Protein AF-A0A9D0A855-F1 (afdb_monomer_lite)

pLDDT: mean 78.85, std 9.94, range [57.47, 91.81]

Sequence (127 aa):
MTTKADFTNDEWTHLLQAPTAAGMYIMMADPNFVIGSMKEAFAVSAGIISKEKESNSELFTALLADFKEKEMVKQARLKFEEKNLEAMKQTSLNALKKVVRLLAEKATPEEAAEIKNWLYELGVKTA

Secondary structure (DSSP, 8-state):
---GGGS-HHHHHHHHHHHHHHHHHHHTT-TT--HHHHHHHHHHHHHHHHHH---SSHHHHHHHHHHH-HHHHHHTPPP--TT-HHHHHHHHHHHHHHHHHHHHHHS-HHHHHHHHHHHHHHHHHT-

Foldseek 3Di:
DFACVLDDPVLLLLLLLLLVLLQLLLQLVDPVDDPPVLVVLLVVLLVVLLVPDDDPDNHVVVSSVLNVVPVSSVVSHDDDPPPDSPRSNVSSVVSNVSNLVVCVVGNDPVNSVVSVVSSNSSNVSSD

Structure (mmCIF, N/CA/C/O backbone):
data_AF-A0A9D0A855-F1
#
_entry.id   AF-A0A9D0A855-F1
#
loop_
_atom_site.group_PDB
_atom_site.id
_atom_site.type_symbol
_atom_site.label_atom_id
_atom_site.label_alt_id
_atom_site.label_comp_id
_atom_site.label_asym_id
_atom_site.label_entity_id
_atom_site.label_seq_id
_atom_site.pdbx_PDB_ins_code
_atom_site.Cartn_x
_atom_site.Cartn_y
_atom_site.Cartn_z
_atom_site.occupancy
_atom_site.B_iso_or_equiv
_atom_site.auth_seq_id
_atom_site.auth_comp_id
_atom_site.auth_asym_id
_atom_site.auth_atom_id
_atom_site.pdbx_PDB_model_num
ATOM 1 N N . MET A 1 1 ? -12.066 1.571 13.715 1.00 70.38 1 MET A N 1
ATOM 2 C CA . MET A 1 1 ? -11.530 2.416 12.636 1.00 70.38 1 MET A CA 1
ATOM 3 C C . MET A 1 1 ? -10.042 2.470 12.852 1.00 70.38 1 MET A C 1
ATOM 5 O O . MET A 1 1 ? -9.632 2.709 13.984 1.00 70.38 1 MET A O 1
ATOM 9 N N . THR A 1 2 ? -9.273 2.146 11.823 1.00 86.69 2 THR A N 1
ATOM 10 C CA . THR A 1 2 ? -7.814 2.133 11.890 1.00 86.69 2 THR A CA 1
ATOM 11 C C . THR A 1 2 ? -7.297 3.435 11.293 1.00 86.69 2 THR A C 1
ATOM 13 O O . THR A 1 2 ? -7.846 3.958 10.325 1.00 86.69 2 THR A O 1
ATOM 16 N N . THR A 1 3 ? -6.240 3.987 11.872 1.00 87.50 3 THR A N 1
ATOM 17 C CA . THR A 1 3 ? -5.650 5.252 11.435 1.00 87.50 3 THR A CA 1
ATOM 18 C C . THR A 1 3 ? -4.179 5.067 11.096 1.00 87.50 3 THR A C 1
ATOM 20 O O . THR A 1 3 ? -3.569 4.043 11.396 1.00 87.50 3 THR A O 1
ATOM 23 N N . LYS A 1 4 ? -3.561 6.090 10.499 1.00 86.44 4 LYS A N 1
ATOM 24 C CA . LYS A 1 4 ? -2.109 6.115 10.276 1.00 86.44 4 LYS A CA 1
ATOM 25 C C . LYS A 1 4 ? -1.308 5.905 11.572 1.00 86.44 4 LYS A C 1
ATOM 27 O O . LYS A 1 4 ? -0.229 5.329 11.510 1.00 86.44 4 LYS A O 1
ATOM 32 N N . ALA A 1 5 ? -1.829 6.330 12.728 1.00 87.75 5 ALA A N 1
ATOM 33 C CA . ALA A 1 5 ? -1.151 6.202 14.021 1.00 87.75 5 ALA A CA 1
ATOM 34 C C . ALA A 1 5 ? -1.012 4.745 14.500 1.00 87.75 5 ALA A C 1
ATOM 36 O O . ALA A 1 5 ? -0.137 4.449 15.312 1.00 87.75 5 ALA A O 1
ATOM 37 N N . ASP A 1 6 ? -1.828 3.832 13.970 1.00 88.75 6 ASP A N 1
ATOM 38 C CA . ASP A 1 6 ? -1.727 2.395 14.236 1.00 88.75 6 ASP A CA 1
ATOM 39 C C . ASP A 1 6 ? -0.534 1.746 13.503 1.00 88.75 6 ASP A C 1
ATOM 41 O O . ASP A 1 6 ? -0.138 0.612 13.801 1.00 88.75 6 ASP A O 1
ATOM 45 N N . PHE A 1 7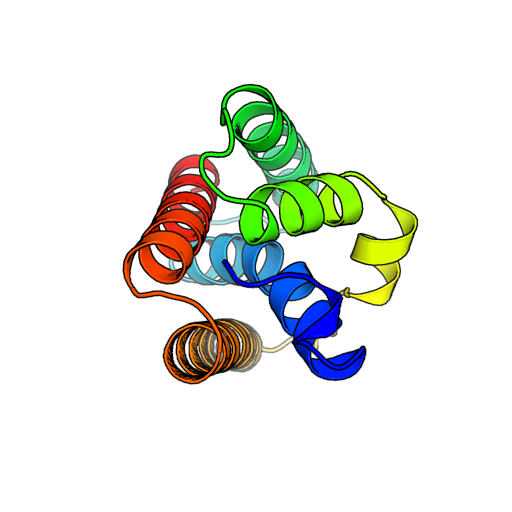 ? 0.080 2.465 12.557 1.00 90.62 7 PHE A N 1
ATOM 46 C CA . PHE A 1 7 ? 1.242 2.030 11.790 1.00 90.62 7 PHE A CA 1
ATOM 47 C C . PHE A 1 7 ? 2.501 2.783 12.222 1.00 90.62 7 PHE A C 1
ATOM 49 O O . PHE A 1 7 ? 2.514 3.993 12.431 1.00 90.62 7 PHE A O 1
ATOM 56 N N . THR A 1 8 ? 3.608 2.055 12.304 1.00 91.81 8 THR A N 1
ATOM 57 C CA . THR A 1 8 ? 4.942 2.649 12.409 1.00 91.81 8 TH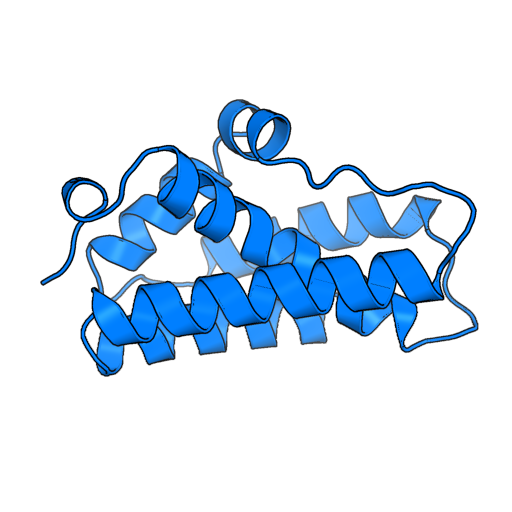R A CA 1
ATOM 58 C C . THR A 1 8 ? 5.335 3.313 11.087 1.00 91.81 8 THR A C 1
ATOM 60 O O . THR A 1 8 ? 4.798 2.986 10.027 1.00 91.81 8 THR A O 1
ATOM 63 N N . ASN A 1 9 ? 6.324 4.211 11.117 1.00 87.75 9 ASN A N 1
ATOM 64 C CA . ASN A 1 9 ? 6.822 4.870 9.903 1.00 87.75 9 ASN A CA 1
ATOM 65 C C . ASN A 1 9 ? 7.286 3.874 8.825 1.00 87.75 9 ASN A C 1
ATOM 67 O O . ASN A 1 9 ? 7.031 4.090 7.640 1.00 87.75 9 ASN A O 1
ATOM 71 N N . ASP A 1 10 ? 7.925 2.770 9.220 1.00 87.50 10 ASP A N 1
ATOM 72 C CA . ASP A 1 10 ? 8.357 1.711 8.299 1.00 87.50 10 ASP A CA 1
ATOM 73 C C . ASP A 1 10 ? 7.160 1.000 7.649 1.00 87.50 10 ASP A C 1
ATOM 75 O O . ASP A 1 10 ? 7.114 0.803 6.434 1.00 87.50 10 ASP A O 1
ATOM 79 N N . GLU A 1 11 ? 6.142 0.653 8.439 1.00 90.50 11 GLU A N 1
ATOM 80 C CA . GLU A 1 11 ? 4.922 0.015 7.935 1.00 90.50 11 GLU A CA 1
ATOM 81 C C . GLU A 1 11 ? 4.129 0.948 7.015 1.00 90.50 11 GLU A C 1
ATOM 83 O O . GLU A 1 11 ? 3.647 0.520 5.964 1.00 90.50 11 GLU A O 1
ATOM 88 N N . TRP A 1 12 ? 4.048 2.233 7.367 1.00 90.81 12 TRP A N 1
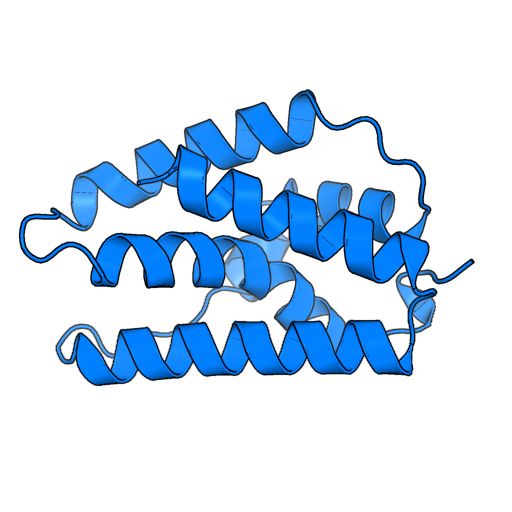ATOM 89 C CA . TRP A 1 12 ? 3.420 3.249 6.530 1.00 90.81 12 TRP A CA 1
ATOM 90 C C . TRP A 1 12 ? 4.167 3.441 5.211 1.00 90.81 12 TRP A C 1
ATOM 92 O O . TRP A 1 12 ? 3.564 3.517 4.142 1.00 90.81 12 TRP A O 1
ATOM 102 N N . THR A 1 13 ? 5.498 3.426 5.259 1.00 88.38 13 THR A N 1
ATOM 103 C CA . THR A 1 13 ? 6.337 3.471 4.057 1.00 88.38 13 THR A CA 1
ATOM 104 C C . THR A 1 13 ? 6.052 2.278 3.146 1.00 88.38 13 THR A C 1
ATOM 106 O O . THR A 1 13 ? 5.954 2.441 1.931 1.00 88.38 13 THR A O 1
ATOM 109 N N . HIS A 1 14 ? 5.851 1.082 3.705 1.00 89.00 14 HIS A N 1
ATOM 110 C CA . HIS A 1 14 ? 5.455 -0.084 2.915 1.00 89.00 14 HIS A CA 1
ATOM 111 C C . HIS A 1 14 ? 4.066 0.062 2.286 1.00 89.00 14 HIS A C 1
ATOM 113 O O . HIS A 1 14 ? 3.884 -0.322 1.130 1.00 89.00 14 HIS A O 1
ATOM 119 N N . LEU A 1 15 ? 3.103 0.653 2.996 1.00 89.44 15 LEU A N 1
ATOM 120 C CA . LEU A 1 15 ? 1.790 0.979 2.433 1.00 89.44 15 LEU A CA 1
ATOM 121 C C . LEU A 1 15 ? 1.906 1.960 1.258 1.00 89.44 15 LEU A C 1
ATOM 123 O O . LEU A 1 15 ? 1.300 1.731 0.215 1.00 89.44 15 LEU A O 1
ATOM 127 N N . LEU A 1 16 ? 2.748 2.989 1.378 1.00 87.75 16 LEU A N 1
ATOM 128 C CA . LEU A 1 16 ? 3.020 3.952 0.303 1.00 87.75 16 LEU A CA 1
ATOM 129 C C . LEU A 1 16 ? 3.798 3.348 -0.879 1.00 87.75 16 LEU A C 1
ATOM 131 O O . LEU A 1 16 ? 3.672 3.817 -2.011 1.00 87.75 16 LEU A O 1
ATOM 135 N N . GLN A 1 17 ? 4.577 2.289 -0.644 1.00 86.75 17 GLN A N 1
ATOM 136 C CA . GLN A 1 17 ? 5.262 1.512 -1.686 1.00 86.75 17 GLN A CA 1
ATOM 137 C C . GLN A 1 17 ? 4.308 0.622 -2.487 1.00 86.75 17 GLN A C 1
ATOM 139 O O . GLN A 1 17 ? 4.569 0.344 -3.662 1.00 86.75 17 GLN A O 1
ATOM 144 N N . ALA A 1 18 ? 3.216 0.168 -1.866 1.00 87.06 18 ALA A N 1
ATOM 145 C CA . ALA A 1 18 ? 2.295 -0.821 -2.419 1.00 87.06 18 ALA A CA 1
ATOM 146 C C . ALA A 1 18 ? 1.749 -0.476 -3.819 1.00 87.06 18 ALA A C 1
ATOM 148 O O . ALA A 1 18 ? 1.765 -1.359 -4.676 1.00 87.06 18 ALA A O 1
ATOM 149 N N . PRO A 1 19 ? 1.321 0.768 -4.115 1.00 83.75 19 PRO A N 1
ATOM 150 C CA . PRO A 1 19 ? 0.772 1.122 -5.425 1.00 83.75 19 PRO A CA 1
ATOM 151 C C . PRO A 1 19 ? 1.823 0.977 -6.519 1.00 83.75 19 PRO A C 1
ATOM 153 O O . PRO A 1 19 ? 1.573 0.381 -7.563 1.00 83.75 19 PRO A O 1
ATOM 156 N N . THR A 1 20 ? 3.033 1.469 -6.243 1.00 79.00 20 THR A N 1
ATOM 157 C CA . THR A 1 20 ? 4.168 1.377 -7.167 1.00 79.00 20 THR A CA 1
ATOM 158 C C . THR A 1 20 ? 4.558 -0.084 -7.395 1.00 79.00 20 THR A C 1
ATOM 160 O O . THR A 1 20 ? 4.807 -0.483 -8.529 1.00 79.00 20 THR A O 1
ATOM 163 N N . ALA A 1 21 ? 4.553 -0.901 -6.336 1.00 84.19 21 ALA A N 1
ATOM 164 C CA . ALA A 1 21 ? 4.805 -2.336 -6.425 1.00 84.19 21 ALA A CA 1
ATOM 165 C C . ALA A 1 21 ? 3.737 -3.074 -7.251 1.00 84.19 21 ALA A C 1
ATOM 167 O O . ALA A 1 21 ? 4.081 -3.952 -8.038 1.00 84.19 21 ALA A O 1
ATOM 168 N N . ALA A 1 22 ? 2.457 -2.721 -7.094 1.00 84.31 22 ALA A N 1
ATOM 169 C CA . ALA A 1 22 ? 1.345 -3.317 -7.837 1.00 84.31 22 ALA A CA 1
ATOM 170 C C . ALA A 1 22 ? 1.451 -3.033 -9.337 1.00 84.31 22 ALA A C 1
ATOM 172 O O . ALA A 1 22 ? 1.403 -3.970 -10.135 1.00 84.31 22 ALA A O 1
ATOM 173 N N . GLY A 1 23 ? 1.666 -1.764 -9.705 1.00 78.38 23 GLY A N 1
ATOM 174 C CA . GLY A 1 23 ? 1.889 -1.372 -11.097 1.00 78.38 23 GLY A CA 1
ATOM 175 C C . GLY A 1 23 ? 3.078 -2.121 -11.694 1.00 78.38 23 GLY A C 1
ATOM 176 O O . GLY A 1 23 ? 2.933 -2.826 -12.688 1.00 78.38 23 GLY A O 1
ATOM 177 N N . MET A 1 24 ? 4.234 -2.073 -11.026 1.00 76.81 24 MET A N 1
ATOM 178 C CA . MET A 1 24 ? 5.445 -2.736 -11.514 1.00 76.81 24 MET A CA 1
ATOM 179 C C . MET A 1 24 ? 5.309 -4.253 -11.637 1.00 76.81 24 MET A C 1
ATOM 181 O O . MET A 1 24 ? 5.808 -4.821 -12.603 1.00 76.81 24 MET A O 1
ATOM 185 N N . TYR A 1 25 ? 4.636 -4.922 -10.699 1.00 81.12 25 TYR A N 1
ATOM 186 C CA . TYR A 1 25 ? 4.454 -6.372 -10.757 1.00 81.12 25 TYR A CA 1
ATOM 187 C C . TYR A 1 25 ? 3.673 -6.809 -12.002 1.00 81.12 25 TYR A C 1
ATOM 189 O O . TYR A 1 25 ? 4.054 -7.789 -12.643 1.00 81.12 25 TYR A O 1
ATOM 197 N N . ILE A 1 26 ? 2.601 -6.091 -12.348 1.00 76.81 26 ILE A N 1
ATOM 198 C CA . ILE A 1 26 ? 1.781 -6.409 -13.524 1.00 76.81 26 ILE A CA 1
ATOM 199 C C . ILE A 1 26 ? 2.518 -6.029 -14.808 1.00 76.81 26 ILE A C 1
ATOM 201 O O . ILE A 1 26 ? 2.557 -6.819 -15.743 1.00 76.81 26 ILE A O 1
ATOM 205 N N . MET A 1 27 ? 3.200 -4.888 -14.818 1.00 71.50 27 MET A N 1
ATOM 206 C CA . MET A 1 27 ? 4.019 -4.453 -15.951 1.00 71.50 27 MET A CA 1
ATOM 207 C C . MET A 1 27 ? 5.155 -5.428 -16.275 1.00 71.50 27 MET A C 1
ATOM 209 O O . MET A 1 27 ? 5.421 -5.703 -17.435 1.00 71.50 27 MET A O 1
ATOM 213 N N . MET A 1 28 ? 5.809 -5.992 -15.255 1.00 72.44 28 MET A N 1
ATOM 214 C CA . MET A 1 28 ? 6.849 -7.017 -15.428 1.00 72.44 28 MET A CA 1
ATOM 215 C C . MET A 1 28 ? 6.285 -8.389 -15.806 1.00 72.44 28 MET A C 1
ATOM 217 O O . MET A 1 28 ? 7.049 -9.287 -16.159 1.00 72.44 28 MET A O 1
ATOM 221 N N . ALA A 1 29 ? 4.973 -8.594 -15.680 1.00 71.56 29 ALA A N 1
ATOM 222 C CA . ALA A 1 29 ? 4.330 -9.793 -16.192 1.00 71.56 29 ALA A CA 1
ATOM 223 C C . ALA A 1 29 ? 4.177 -9.745 -17.722 1.00 71.56 29 ALA A C 1
ATOM 225 O O . ALA A 1 29 ? 4.027 -10.811 -18.319 1.00 71.56 29 ALA A O 1
ATOM 226 N N . ASP A 1 30 ? 4.275 -8.560 -18.344 1.00 69.00 30 ASP A N 1
ATOM 227 C CA . ASP A 1 30 ? 4.268 -8.403 -19.797 1.00 69.00 30 ASP A CA 1
ATOM 228 C C . ASP A 1 30 ? 5.701 -8.275 -20.370 1.00 69.00 30 ASP A C 1
ATOM 230 O O . ASP A 1 30 ? 6.431 -7.333 -20.048 1.00 69.00 30 ASP A O 1
ATOM 234 N N . PRO A 1 31 ? 6.146 -9.219 -21.220 1.00 60.91 31 PRO A N 1
ATOM 235 C CA . PRO A 1 31 ? 7.512 -9.248 -21.740 1.00 60.91 31 PRO A CA 1
ATOM 236 C C . PRO A 1 31 ? 7.811 -8.194 -22.822 1.00 60.91 31 PRO A C 1
ATOM 238 O O . PRO A 1 31 ? 8.976 -8.044 -23.189 1.00 60.91 31 PRO A O 1
ATOM 241 N N . ASN A 1 32 ? 6.813 -7.466 -23.340 1.00 63.84 32 ASN A N 1
ATOM 242 C CA . ASN A 1 32 ? 6.997 -6.487 -24.421 1.00 63.84 32 ASN A CA 1
ATOM 243 C C . ASN A 1 32 ? 7.093 -5.030 -23.923 1.00 63.84 32 ASN A C 1
ATOM 245 O O . ASN A 1 32 ? 7.168 -4.103 -24.732 1.00 63.84 32 ASN A O 1
ATOM 249 N N . PHE A 1 33 ? 7.075 -4.797 -22.609 1.00 61.62 33 PHE A N 1
ATOM 250 C CA . PHE A 1 33 ? 6.844 -3.466 -22.046 1.00 61.62 33 PHE A CA 1
ATOM 251 C C . PHE A 1 33 ? 8.102 -2.585 -21.913 1.00 61.62 33 PHE A C 1
ATOM 253 O O . PHE A 1 33 ? 9.154 -3.010 -21.433 1.00 61.62 33 PHE A O 1
ATOM 260 N N . VAL A 1 34 ? 7.976 -1.296 -22.264 1.00 65.69 34 VAL A N 1
ATOM 261 C CA . VAL A 1 34 ? 9.050 -0.287 -22.166 1.00 65.69 34 VAL A CA 1
ATOM 262 C C . VAL A 1 34 ? 8.939 0.504 -20.856 1.00 65.69 34 VAL A C 1
ATOM 264 O O . VAL A 1 34 ? 7.989 1.252 -20.642 1.00 65.69 34 VAL A O 1
ATOM 267 N N . ILE A 1 35 ? 9.955 0.399 -19.992 1.00 62.12 35 ILE A N 1
ATOM 268 C CA . ILE A 1 35 ? 9.976 0.971 -18.626 1.00 62.12 35 ILE A CA 1
ATOM 269 C C . ILE A 1 35 ? 9.908 2.519 -18.602 1.00 62.12 35 ILE A C 1
ATOM 271 O O . ILE A 1 35 ? 9.418 3.107 -17.640 1.00 62.12 35 ILE A O 1
ATOM 275 N N . GLY A 1 36 ? 10.384 3.212 -19.645 1.00 60.97 36 GLY A N 1
ATOM 276 C CA . GLY A 1 36 ? 10.470 4.683 -19.677 1.00 60.97 36 GLY A CA 1
ATOM 277 C C . GLY A 1 36 ? 9.113 5.396 -19.741 1.00 60.97 36 GLY A C 1
ATOM 278 O O . GLY A 1 36 ? 8.810 6.225 -18.885 1.00 60.97 36 GLY A O 1
ATOM 279 N N . SER A 1 37 ? 8.268 5.023 -20.705 1.00 63.84 37 SER A N 1
ATOM 280 C CA . SER A 1 37 ? 6.924 5.599 -20.918 1.00 63.84 37 SER A CA 1
ATOM 281 C C . SER A 1 37 ? 5.919 5.229 -19.814 1.00 63.84 37 SER A C 1
ATOM 283 O O . SER A 1 37 ? 4.838 5.801 -19.692 1.00 63.84 37 SER A O 1
ATOM 285 N N . MET A 1 38 ? 6.299 4.270 -18.976 1.00 62.34 38 MET A N 1
ATOM 286 C CA . MET A 1 38 ? 5.480 3.627 -17.958 1.00 62.34 38 MET A CA 1
ATOM 287 C C . MET A 1 38 ? 5.335 4.465 -16.685 1.00 62.34 38 MET A C 1
ATOM 289 O O . MET A 1 38 ? 4.274 4.489 -16.068 1.00 62.34 38 MET A O 1
ATOM 293 N N . LYS A 1 39 ? 6.388 5.195 -16.290 1.00 63.31 39 LYS A N 1
ATOM 294 C CA . LYS A 1 39 ? 6.346 6.054 -15.096 1.00 63.31 39 LYS A CA 1
ATOM 295 C C . LYS A 1 39 ? 5.325 7.179 -15.259 1.00 63.31 39 LYS A C 1
ATOM 297 O O . LYS A 1 39 ? 4.670 7.564 -14.292 1.00 63.31 39 LYS A O 1
ATOM 302 N N . GLU A 1 40 ? 5.196 7.688 -16.479 1.00 68.00 40 GLU A N 1
ATOM 303 C CA . GLU A 1 40 ? 4.210 8.706 -16.825 1.00 68.00 40 GLU A CA 1
ATOM 304 C C . GLU A 1 40 ? 2.799 8.107 -16.839 1.00 68.00 40 GLU A C 1
ATOM 306 O O . GLU A 1 40 ? 1.922 8.643 -16.164 1.00 68.00 40 GLU A O 1
ATOM 311 N N . ALA A 1 41 ? 2.593 6.947 -17.477 1.00 66.50 41 ALA A N 1
ATOM 312 C CA . ALA A 1 41 ? 1.305 6.244 -17.465 1.00 66.50 41 ALA A CA 1
ATOM 313 C C . ALA A 1 41 ? 0.836 5.880 -16.042 1.00 66.50 41 ALA A C 1
ATOM 315 O O . ALA A 1 41 ? -0.335 6.059 -15.701 1.00 66.50 41 ALA A O 1
ATOM 316 N N . PHE A 1 42 ? 1.757 5.447 -15.178 1.00 71.50 42 PHE A N 1
ATOM 317 C CA . PHE A 1 42 ? 1.492 5.185 -13.765 1.00 71.50 42 PHE A CA 1
ATOM 318 C C . PHE A 1 42 ? 1.119 6.456 -13.001 1.00 71.50 42 PHE A C 1
ATOM 320 O O . PHE A 1 42 ? 0.124 6.477 -12.289 1.00 71.50 42 PHE A O 1
ATOM 327 N N . ALA A 1 43 ? 1.879 7.543 -13.152 1.00 69.69 43 ALA A N 1
ATOM 328 C CA . ALA A 1 43 ? 1.565 8.796 -12.468 1.00 69.69 43 ALA A CA 1
ATOM 329 C C . ALA A 1 43 ? 0.186 9.346 -12.879 1.00 69.69 43 ALA A C 1
ATOM 331 O O . ALA A 1 43 ? -0.547 9.870 -12.038 1.00 69.69 43 ALA A O 1
ATOM 332 N N . VAL A 1 44 ? -0.178 9.194 -14.156 1.00 69.5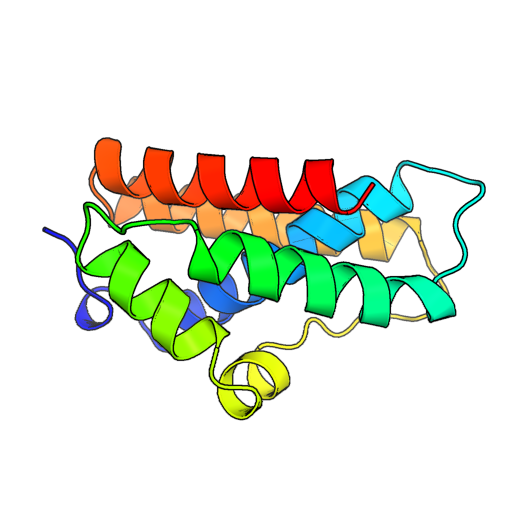0 44 VAL A N 1
ATOM 333 C CA . VAL A 1 44 ? -1.482 9.601 -14.692 1.00 69.50 44 VAL A CA 1
ATOM 334 C C . VAL A 1 44 ? -2.604 8.715 -14.146 1.00 69.50 44 VAL A C 1
ATOM 336 O O . VAL A 1 44 ? -3.550 9.233 -13.556 1.00 69.50 44 VAL A O 1
ATOM 339 N N . SER A 1 45 ? -2.494 7.392 -14.278 1.00 69.81 45 SER A N 1
ATOM 340 C CA . SER A 1 45 ? -3.503 6.435 -13.795 1.00 69.81 45 SER A CA 1
ATOM 341 C C . SER A 1 45 ? -3.686 6.510 -12.280 1.00 69.81 45 SER A C 1
ATOM 343 O O . SER A 1 45 ? -4.813 6.631 -11.800 1.00 69.81 45 SER A O 1
ATOM 345 N N . ALA A 1 46 ? -2.594 6.549 -11.518 1.00 70.25 46 ALA A N 1
ATOM 346 C CA . ALA A 1 46 ? -2.637 6.690 -10.073 1.00 70.25 46 ALA A CA 1
ATOM 347 C C . ALA A 1 46 ? -3.275 8.026 -9.656 1.00 70.25 46 ALA A C 1
ATOM 349 O O . ALA A 1 46 ? -4.064 8.057 -8.711 1.00 70.25 46 ALA A O 1
ATOM 350 N N . GLY A 1 47 ? -3.005 9.117 -10.382 1.00 69.69 47 GLY A N 1
ATOM 351 C CA . GLY A 1 47 ? -3.636 10.419 -10.162 1.00 69.69 47 GLY A CA 1
ATOM 352 C C . GLY A 1 47 ? -5.142 10.426 -10.445 1.00 69.69 47 GLY A C 1
ATOM 353 O O . GLY A 1 47 ? -5.900 11.012 -9.672 1.00 69.69 47 GLY A O 1
ATOM 354 N N . ILE A 1 48 ? -5.581 9.747 -11.509 1.00 67.19 48 ILE A N 1
ATOM 355 C CA . ILE A 1 48 ? -6.999 9.602 -11.871 1.00 67.19 48 ILE A CA 1
ATOM 356 C C . ILE A 1 48 ? -7.731 8.765 -10.815 1.00 67.19 48 ILE A C 1
ATOM 358 O O . ILE A 1 48 ? -8.688 9.237 -10.209 1.00 67.19 48 ILE A O 1
ATOM 362 N N . ILE A 1 49 ? -7.225 7.570 -10.503 1.00 69.38 49 ILE A N 1
ATOM 363 C CA . ILE A 1 49 ? -7.864 6.647 -9.551 1.00 69.38 49 ILE A CA 1
ATOM 364 C C . ILE A 1 49 ? -7.935 7.267 -8.150 1.00 69.38 49 ILE A C 1
ATOM 366 O O . ILE A 1 49 ? -8.955 7.164 -7.475 1.00 69.38 49 ILE A O 1
ATOM 370 N N . SER A 1 50 ? -6.883 7.970 -7.722 1.00 70.12 50 SER A N 1
ATOM 371 C CA . SER A 1 50 ? -6.853 8.660 -6.421 1.00 70.12 50 SER A CA 1
ATOM 372 C C . SER A 1 50 ? -7.763 9.893 -6.350 1.00 70.12 50 SER A C 1
ATOM 374 O O . SER A 1 50 ? -7.935 10.473 -5.274 1.00 70.12 50 SER A O 1
ATOM 376 N N . LYS A 1 51 ? -8.278 10.366 -7.488 1.00 68.31 51 LYS A N 1
ATOM 377 C CA . LYS A 1 51 ? -9.228 11.482 -7.571 1.00 68.31 51 LYS A CA 1
ATOM 378 C C . LYS A 1 51 ? -10.673 10.992 -7.648 1.00 68.31 51 LYS A C 1
ATOM 380 O O . LYS A 1 51 ? -11.548 11.670 -7.128 1.00 68.31 51 LYS A O 1
ATOM 385 N N . GLU A 1 52 ? -10.905 9.843 -8.278 1.00 66.81 52 GLU A N 1
ATOM 386 C CA . GLU A 1 52 ? -12.234 9.231 -8.412 1.00 66.81 52 GLU A CA 1
ATOM 387 C C . GLU A 1 52 ? -12.664 8.432 -7.172 1.00 66.81 52 GLU A C 1
ATOM 389 O O . GLU A 1 52 ? -13.856 8.290 -6.920 1.00 66.81 52 GLU A O 1
ATOM 394 N N . LYS A 1 53 ? -11.714 7.906 -6.389 1.00 68.62 53 LYS A N 1
ATOM 395 C CA . LYS A 1 53 ? -12.019 7.150 -5.168 1.00 68.62 53 LYS A CA 1
ATOM 396 C C . LYS A 1 53 ? -12.480 8.080 -4.045 1.00 68.62 53 LYS A C 1
ATOM 398 O O . LYS A 1 53 ? -11.668 8.775 -3.435 1.00 68.62 53 LYS A O 1
ATOM 403 N N . GLU A 1 54 ? -13.772 8.029 -3.740 1.00 65.75 54 GLU A N 1
ATOM 404 C CA . GLU A 1 54 ? -14.299 8.448 -2.443 1.00 65.75 54 GLU A CA 1
ATOM 405 C C . GLU A 1 54 ? -13.872 7.401 -1.401 1.00 65.75 54 GLU A C 1
ATOM 407 O O . GLU A 1 54 ? -14.004 6.197 -1.632 1.00 65.75 54 GLU A O 1
ATOM 412 N N . SER A 1 55 ? -13.253 7.847 -0.309 1.00 67.94 55 SER A N 1
ATOM 413 C CA . SER A 1 55 ? -12.696 6.951 0.704 1.00 67.94 55 SER A CA 1
ATOM 414 C C . SER A 1 55 ? -13.737 6.661 1.776 1.00 67.94 55 SER A C 1
ATOM 416 O O . SER A 1 55 ? -14.229 7.597 2.405 1.00 67.94 55 SER A O 1
ATOM 418 N N . ASN A 1 56 ? -14.050 5.385 2.017 1.00 75.00 56 ASN A N 1
ATOM 419 C CA . ASN A 1 56 ? -14.993 4.997 3.072 1.00 75.00 56 ASN A CA 1
ATOM 420 C C . ASN A 1 56 ? -14.300 4.825 4.430 1.00 75.00 56 ASN A C 1
ATOM 422 O O . ASN A 1 56 ? -14.975 4.664 5.446 1.00 75.00 56 ASN A O 1
ATOM 426 N N . SER A 1 57 ? -12.963 4.869 4.462 1.00 84.50 57 SER A N 1
ATOM 427 C CA . SER A 1 57 ? -12.176 4.700 5.680 1.00 84.50 57 SER A CA 1
ATOM 428 C C . SER A 1 57 ? -11.183 5.833 5.935 1.00 84.50 57 SER A C 1
ATOM 430 O O . SER A 1 57 ? -10.610 6.436 5.020 1.00 84.50 57 SER A O 1
ATOM 432 N N . GLU A 1 58 ? -10.939 6.131 7.213 1.00 87.19 58 GLU A N 1
ATOM 433 C CA . GLU A 1 58 ? -9.909 7.095 7.618 1.00 87.19 58 GLU A CA 1
ATOM 434 C C . GLU A 1 58 ? -8.512 6.621 7.199 1.00 87.19 58 GLU A C 1
ATOM 436 O O . GLU A 1 58 ? -7.706 7.417 6.710 1.00 87.19 58 GLU A O 1
ATOM 441 N N . LEU A 1 59 ? -8.251 5.312 7.302 1.00 88.62 59 LEU A N 1
ATOM 442 C CA . LEU A 1 59 ? -7.005 4.693 6.862 1.00 88.62 59 LEU A CA 1
ATOM 443 C C . LEU A 1 59 ? -6.721 4.953 5.380 1.00 88.62 59 LEU A C 1
ATOM 445 O O . LEU A 1 59 ? -5.623 5.386 5.019 1.00 88.62 59 LEU A O 1
ATOM 449 N N . PHE A 1 60 ? -7.704 4.692 4.517 1.00 87.50 60 PHE A N 1
ATOM 450 C CA . PHE A 1 60 ? -7.539 4.876 3.082 1.00 87.50 60 PHE A CA 1
ATOM 451 C C . PHE A 1 60 ? -7.459 6.360 2.707 1.00 87.50 60 PHE A C 1
ATOM 453 O O . PHE A 1 60 ? -6.658 6.729 1.848 1.00 87.50 60 PHE A O 1
ATOM 460 N N . THR A 1 61 ? -8.171 7.233 3.425 1.00 87.81 61 THR A N 1
ATOM 461 C CA . THR A 1 61 ? -8.069 8.691 3.254 1.00 87.81 61 THR A CA 1
ATOM 462 C C . THR A 1 61 ? -6.652 9.182 3.544 1.00 87.81 61 THR A C 1
ATOM 464 O O . THR A 1 61 ? -6.076 9.912 2.735 1.00 87.81 61 THR A O 1
ATOM 467 N N . ALA A 1 62 ? -6.066 8.754 4.667 1.00 88.69 62 ALA A N 1
ATOM 468 C CA . ALA A 1 62 ? -4.693 9.095 5.026 1.00 88.69 62 ALA A CA 1
ATOM 469 C C . ALA A 1 62 ? -3.698 8.562 3.984 1.00 88.69 62 ALA A C 1
ATOM 471 O O . ALA A 1 62 ? -2.812 9.294 3.545 1.00 88.69 62 ALA A O 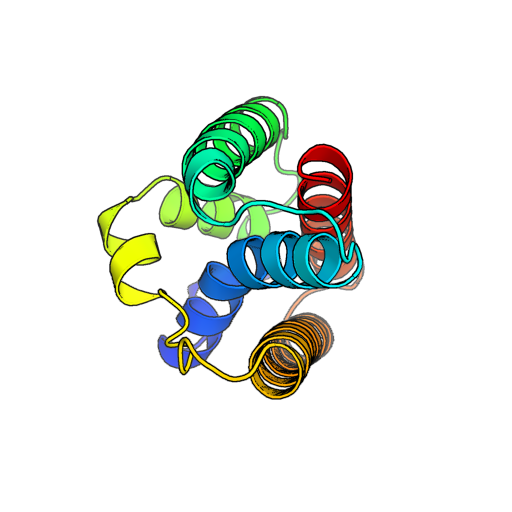1
ATOM 472 N N . LEU A 1 63 ? -3.892 7.321 3.523 1.00 87.69 63 LEU A N 1
ATOM 473 C CA . LEU A 1 63 ? -3.046 6.718 2.495 1.00 87.69 63 LEU A CA 1
ATOM 474 C C . LEU A 1 63 ? -3.093 7.509 1.182 1.00 87.69 63 LEU A C 1
ATOM 476 O O . LEU A 1 63 ? -2.047 7.790 0.604 1.00 87.69 63 LEU A O 1
ATOM 480 N N . LEU A 1 64 ? -4.285 7.901 0.721 1.00 85.00 64 LEU A N 1
ATOM 481 C CA . LEU A 1 64 ? -4.456 8.705 -0.491 1.00 85.00 64 LEU A CA 1
ATOM 482 C C . LEU A 1 64 ? -3.852 10.106 -0.352 1.00 85.00 64 LEU A C 1
ATOM 484 O O . LEU A 1 64 ? -3.310 10.628 -1.328 1.00 85.00 64 LEU A O 1
ATOM 488 N N . ALA A 1 65 ? -3.948 10.722 0.828 1.00 85.38 65 ALA A N 1
ATOM 489 C CA . ALA A 1 65 ? -3.350 12.026 1.095 1.00 85.38 65 ALA A CA 1
ATOM 490 C C . ALA A 1 65 ? -1.817 11.955 1.017 1.00 85.38 65 ALA A C 1
ATOM 492 O O . ALA A 1 65 ? -1.217 12.665 0.211 1.00 85.38 65 ALA A O 1
ATOM 493 N N . ASP A 1 66 ? -1.199 11.031 1.758 1.00 85.25 66 ASP A N 1
ATOM 494 C CA . ASP A 1 66 ? 0.254 10.824 1.743 1.00 85.25 66 ASP A CA 1
ATOM 495 C C . ASP A 1 66 ? 0.760 10.336 0.373 1.00 85.25 66 ASP A C 1
ATOM 497 O O . ASP A 1 66 ? 1.859 10.680 -0.053 1.00 85.25 66 ASP A O 1
ATOM 501 N N . PHE A 1 67 ? -0.039 9.565 -0.368 1.00 80.56 67 PHE A N 1
ATOM 502 C CA . PHE A 1 67 ? 0.322 9.131 -1.718 1.00 80.56 67 PHE A CA 1
ATOM 503 C C . PHE A 1 67 ? 0.272 10.277 -2.745 1.00 80.56 67 PHE A C 1
ATOM 505 O O . PHE A 1 67 ? 1.021 10.278 -3.723 1.00 80.56 67 PHE A O 1
ATOM 512 N N . LYS A 1 68 ? -0.572 11.296 -2.537 1.00 76.62 68 LYS A N 1
ATOM 513 C CA . LYS A 1 68 ? -0.545 12.529 -3.348 1.00 76.62 68 LYS A CA 1
ATOM 514 C C . LYS A 1 68 ? 0.674 13.395 -3.024 1.00 76.62 68 LYS A C 1
ATOM 516 O O . LYS A 1 68 ? 1.122 14.165 -3.880 1.00 76.62 68 LYS A O 1
ATOM 521 N N . GLU A 1 69 ? 1.249 13.249 -1.832 1.00 80.88 69 GLU A N 1
ATOM 522 C CA . GLU A 1 69 ? 2.485 13.923 -1.456 1.00 80.88 69 GLU A CA 1
ATOM 523 C C . GLU A 1 69 ? 3.696 13.295 -2.157 1.00 80.88 69 GLU A C 1
ATOM 525 O O . GLU A 1 69 ? 4.250 12.267 -1.765 1.00 80.88 69 GLU A O 1
ATOM 530 N N . LYS A 1 70 ? 4.159 13.971 -3.214 1.00 69.31 70 LYS A N 1
ATOM 531 C CA . LYS A 1 70 ? 5.314 13.541 -4.021 1.00 69.31 70 LYS A CA 1
ATOM 532 C C . LYS A 1 70 ? 6.570 13.275 -3.190 1.00 69.31 70 LYS A C 1
ATOM 534 O O . LYS A 1 70 ? 7.384 12.445 -3.588 1.00 69.31 70 LYS A O 1
ATOM 539 N N . GLU A 1 71 ? 6.752 13.982 -2.077 1.00 68.81 71 GLU A N 1
ATOM 540 C CA . GLU A 1 71 ? 7.894 13.790 -1.183 1.00 68.81 71 GLU A CA 1
ATOM 541 C C . GLU A 1 71 ? 7.806 12.460 -0.427 1.00 68.81 71 GLU A C 1
ATOM 543 O O . GLU A 1 71 ? 8.762 11.685 -0.459 1.00 68.81 71 GLU A O 1
ATOM 548 N N . MET A 1 72 ? 6.639 12.139 0.136 1.00 69.75 72 MET A N 1
ATOM 549 C CA . MET A 1 72 ? 6.373 10.868 0.817 1.00 69.75 72 MET A CA 1
ATOM 550 C C . MET A 1 72 ? 6.522 9.682 -0.138 1.00 69.75 72 MET A C 1
ATOM 552 O O . MET A 1 72 ? 7.213 8.715 0.174 1.00 69.75 72 MET A O 1
ATOM 556 N N . VAL A 1 73 ? 5.988 9.786 -1.358 1.00 70.06 73 VAL A N 1
ATOM 557 C CA . VAL A 1 73 ? 6.156 8.745 -2.389 1.00 70.06 73 VAL A CA 1
ATOM 558 C C . VAL A 1 73 ? 7.614 8.603 -2.833 1.00 70.06 73 VAL A C 1
ATOM 560 O O . VAL A 1 73 ? 8.089 7.498 -3.096 1.00 70.06 73 VAL A O 1
ATOM 563 N N . LYS A 1 74 ? 8.361 9.709 -2.911 1.00 71.25 74 LYS A N 1
ATOM 564 C CA . LYS A 1 74 ? 9.787 9.678 -3.263 1.00 71.25 74 LYS A CA 1
ATOM 565 C C . LYS A 1 74 ? 10.624 9.011 -2.170 1.00 71.25 74 LYS A C 1
ATOM 567 O O . LYS A 1 74 ? 11.561 8.288 -2.508 1.00 71.25 74 LYS A O 1
ATOM 572 N N . GLN A 1 75 ? 10.296 9.237 -0.898 1.00 69.19 75 GLN A N 1
ATOM 573 C CA . GLN A 1 75 ? 10.923 8.551 0.236 1.00 69.19 75 GLN A CA 1
ATOM 574 C C . GLN A 1 75 ? 10.540 7.066 0.268 1.00 69.19 75 GLN A C 1
ATOM 576 O O . GLN A 1 75 ? 11.400 6.205 0.437 1.00 69.19 75 GLN A O 1
ATOM 581 N N . ALA A 1 76 ? 9.279 6.758 -0.030 1.00 71.38 76 ALA A N 1
ATOM 582 C CA . ALA A 1 76 ? 8.750 5.410 -0.177 1.00 71.38 76 ALA A CA 1
ATOM 583 C C . ALA A 1 76 ? 9.089 4.772 -1.536 1.00 71.38 76 ALA A C 1
ATOM 585 O O . ALA A 1 76 ? 8.389 3.882 -2.005 1.00 71.38 76 ALA A O 1
ATOM 586 N N . ARG A 1 77 ? 10.161 5.185 -2.218 1.00 71.12 77 ARG A N 1
ATOM 587 C CA . ARG A 1 77 ? 10.519 4.594 -3.511 1.00 71.12 77 ARG A CA 1
ATOM 588 C C . ARG A 1 77 ? 11.202 3.241 -3.307 1.00 71.12 77 ARG A C 1
ATOM 590 O O . ARG A 1 77 ? 12.254 3.160 -2.676 1.00 71.12 77 ARG A O 1
ATOM 597 N N . LEU A 1 78 ? 10.642 2.187 -3.902 1.00 69.94 78 LEU A N 1
ATOM 598 C CA . LEU A 1 78 ? 11.307 0.885 -3.977 1.00 69.94 78 LEU A CA 1
ATOM 599 C C . LEU A 1 78 ? 12.598 1.009 -4.796 1.00 69.94 78 LEU A C 1
ATOM 601 O O . LEU A 1 78 ? 12.596 1.520 -5.921 1.00 69.94 78 LEU A O 1
ATOM 605 N N . LYS A 1 79 ? 13.710 0.566 -4.206 1.00 68.31 79 LYS A N 1
ATOM 606 C CA . LYS A 1 79 ? 14.998 0.469 -4.892 1.00 68.31 79 LYS A CA 1
ATOM 607 C C . LYS A 1 79 ? 15.041 -0.862 -5.622 1.00 68.31 79 LYS A C 1
ATOM 609 O O . LYS A 1 79 ? 14.995 -1.914 -4.994 1.00 68.31 79 LYS A O 1
ATOM 614 N N . PHE A 1 80 ? 15.124 -0.792 -6.939 1.00 63.25 80 PHE A N 1
ATOM 615 C CA . PHE A 1 80 ? 15.280 -1.957 -7.789 1.00 63.25 80 PHE A CA 1
ATOM 616 C C . PHE A 1 80 ? 16.710 -2.022 -8.293 1.00 63.25 80 PHE A C 1
ATOM 618 O O . PHE A 1 80 ? 17.280 -1.000 -8.671 1.00 63.25 80 PHE A O 1
ATOM 625 N N . GLU A 1 81 ? 17.271 -3.224 -8.334 1.00 62.50 81 GLU A N 1
ATOM 626 C CA . GLU A 1 81 ? 18.482 -3.463 -9.105 1.00 62.50 81 GLU A CA 1
ATOM 627 C C . GLU A 1 81 ? 18.091 -3.552 -10.586 1.00 62.50 81 GLU A C 1
ATOM 629 O O . GLU A 1 81 ? 17.436 -4.501 -11.012 1.00 62.50 81 GLU A O 1
ATOM 634 N N . GLU A 1 82 ? 18.468 -2.533 -11.366 1.00 57.47 82 GLU A N 1
ATOM 635 C CA . GLU A 1 82 ? 18.010 -2.253 -12.744 1.00 57.47 82 GLU A CA 1
ATOM 636 C C . GLU A 1 82 ? 18.239 -3.379 -13.772 1.00 57.47 82 GLU A C 1
ATOM 638 O O . GLU A 1 82 ? 17.801 -3.264 -14.914 1.00 57.47 82 GLU A O 1
ATOM 643 N N . LYS A 1 83 ? 18.926 -4.468 -13.407 1.00 62.88 83 LYS A N 1
ATOM 644 C CA . LYS A 1 83 ? 19.358 -5.515 -14.345 1.00 62.88 83 LYS A CA 1
ATOM 645 C C . LYS A 1 83 ? 18.678 -6.870 -14.169 1.00 62.88 83 LYS A C 1
ATOM 647 O O . LYS A 1 83 ? 18.967 -7.769 -14.953 1.00 62.88 83 LYS A O 1
ATOM 652 N N . ASN A 1 84 ? 17.800 -7.049 -13.181 1.00 74.50 84 ASN A N 1
ATOM 653 C CA . ASN A 1 84 ? 17.188 -8.356 -12.932 1.00 74.50 84 ASN A CA 1
ATOM 654 C C . ASN A 1 84 ? 15.665 -8.262 -12.765 1.00 74.50 84 ASN A C 1
ATOM 656 O O . ASN A 1 84 ? 15.157 -8.083 -11.660 1.00 74.50 84 ASN A O 1
ATOM 660 N N . LEU A 1 85 ? 14.941 -8.425 -13.878 1.00 73.19 85 LEU A N 1
ATOM 661 C CA . LEU A 1 85 ? 13.472 -8.413 -13.921 1.00 73.19 85 LEU A CA 1
ATOM 662 C C . LEU A 1 85 ? 12.844 -9.411 -12.937 1.00 73.19 85 LEU A C 1
ATOM 664 O O . LEU A 1 85 ? 11.819 -9.117 -12.324 1.00 73.19 85 LEU A O 1
ATOM 668 N N . GLU A 1 86 ? 13.473 -10.570 -12.740 1.00 77.62 86 GLU A N 1
ATOM 669 C CA . GLU A 1 86 ? 12.982 -11.600 -11.825 1.00 77.62 86 GLU A CA 1
ATOM 670 C C . GLU A 1 86 ? 13.100 -11.146 -10.361 1.00 77.62 86 GLU A C 1
ATOM 672 O O . GLU A 1 86 ? 12.133 -11.231 -9.597 1.00 77.62 86 GLU A O 1
ATOM 677 N N . ALA A 1 87 ? 14.235 -10.539 -9.997 1.00 78.50 87 ALA A N 1
ATOM 678 C CA . ALA A 1 87 ? 14.434 -9.930 -8.681 1.00 78.50 87 ALA A CA 1
ATOM 679 C C . ALA A 1 87 ? 13.479 -8.747 -8.444 1.00 78.50 87 ALA A C 1
ATOM 681 O O . ALA A 1 87 ? 12.951 -8.578 -7.341 1.00 78.50 87 ALA A O 1
ATOM 682 N N . MET A 1 88 ? 13.201 -7.945 -9.477 1.00 77.06 88 MET A N 1
ATOM 683 C CA . MET A 1 88 ? 12.248 -6.836 -9.393 1.00 77.06 88 MET A CA 1
ATOM 684 C C . MET A 1 88 ? 10.809 -7.327 -9.185 1.00 77.06 88 MET A C 1
ATOM 686 O O . MET A 1 88 ? 10.089 -6.799 -8.328 1.00 77.06 88 MET A O 1
ATOM 690 N N . LYS A 1 89 ? 10.404 -8.382 -9.900 1.00 80.31 89 LYS A N 1
ATOM 691 C CA . LYS A 1 89 ? 9.101 -9.034 -9.729 1.00 80.31 89 LYS A CA 1
ATOM 692 C C . LYS A 1 89 ? 8.958 -9.609 -8.324 1.00 80.31 89 LYS A C 1
ATOM 694 O O . LYS A 1 89 ? 7.936 -9.395 -7.669 1.00 80.31 89 LYS A O 1
ATOM 699 N N . GLN A 1 90 ? 9.989 -10.292 -7.830 1.00 83.88 90 GLN A N 1
ATOM 700 C CA . GLN A 1 90 ? 9.986 -10.876 -6.491 1.00 83.88 90 GLN A CA 1
ATOM 701 C C . GLN A 1 90 ? 9.952 -9.804 -5.394 1.00 83.88 90 GLN A C 1
ATOM 703 O O . GLN A 1 90 ? 9.202 -9.947 -4.429 1.00 83.88 90 GLN A O 1
ATOM 708 N N . THR A 1 91 ? 10.690 -8.705 -5.568 1.00 84.19 91 THR A N 1
ATOM 709 C CA . THR A 1 91 ? 10.680 -7.553 -4.651 1.00 84.19 91 THR A CA 1
ATOM 710 C C . THR A 1 91 ? 9.298 -6.909 -4.590 1.00 84.19 91 THR A C 1
ATOM 712 O O . THR A 1 91 ? 8.765 -6.698 -3.500 1.00 84.19 91 THR A O 1
ATOM 715 N N . SER A 1 92 ? 8.677 -6.673 -5.749 1.00 83.94 92 SER A N 1
ATOM 716 C CA . SER A 1 92 ? 7.328 -6.101 -5.836 1.00 83.94 92 SER A CA 1
ATOM 717 C C . SER A 1 92 ? 6.290 -7.017 -5.183 1.00 83.94 92 SER A C 1
ATOM 719 O O . SER A 1 92 ? 5.489 -6.573 -4.361 1.00 83.94 92 SER A O 1
ATOM 721 N N . LEU A 1 93 ? 6.355 -8.323 -5.460 1.00 86.62 93 LEU A N 1
ATOM 722 C CA . LEU A 1 93 ? 5.466 -9.309 -4.848 1.00 86.62 93 LEU A CA 1
ATOM 723 C C . LEU A 1 93 ? 5.646 -9.384 -3.326 1.00 86.62 93 LEU A C 1
ATOM 725 O O . LEU A 1 93 ? 4.664 -9.516 -2.595 1.00 86.62 93 LEU A O 1
ATOM 729 N N . ASN A 1 94 ? 6.884 -9.310 -2.834 1.00 88.50 94 ASN A N 1
ATOM 730 C CA . ASN A 1 94 ? 7.164 -9.343 -1.402 1.00 88.50 94 ASN A CA 1
ATOM 731 C C . ASN A 1 94 ? 6.635 -8.083 -0.698 1.00 88.50 94 ASN A C 1
ATOM 733 O O . ASN A 1 94 ? 5.995 -8.192 0.347 1.00 88.50 94 ASN A O 1
ATOM 737 N N . ALA A 1 95 ? 6.813 -6.906 -1.306 1.00 88.19 95 ALA A N 1
ATOM 738 C CA . ALA A 1 95 ? 6.253 -5.654 -0.798 1.00 88.19 95 ALA A CA 1
ATOM 739 C C . ALA A 1 95 ? 4.720 -5.726 -0.687 1.00 88.19 95 ALA A C 1
ATOM 741 O O . ALA A 1 95 ? 4.163 -5.441 0.374 1.00 88.19 95 ALA A O 1
ATOM 742 N N . LEU A 1 96 ? 4.039 -6.213 -1.732 1.00 88.50 96 LEU A N 1
ATOM 743 C CA . LEU A 1 96 ? 2.584 -6.402 -1.721 1.00 88.50 96 LEU A CA 1
ATOM 744 C C . LEU A 1 96 ? 2.137 -7.401 -0.650 1.00 88.50 96 LEU A C 1
ATOM 746 O O . LEU A 1 96 ? 1.191 -7.134 0.090 1.00 88.50 96 LEU A O 1
ATOM 750 N N . LYS A 1 97 ? 2.833 -8.536 -0.510 1.00 90.12 97 LYS A N 1
ATOM 751 C CA . LYS A 1 97 ? 2.538 -9.524 0.542 1.00 90.12 97 LYS A CA 1
ATOM 752 C C . LYS A 1 97 ? 2.700 -8.936 1.942 1.00 90.12 97 LYS A C 1
ATOM 754 O O . LYS A 1 97 ? 1.877 -9.227 2.808 1.00 90.12 97 LYS A O 1
ATOM 759 N N . LYS A 1 98 ? 3.731 -8.116 2.165 1.00 90.25 98 LYS A N 1
ATOM 760 C CA . LYS A 1 98 ? 3.962 -7.442 3.448 1.00 90.25 98 LYS A CA 1
ATOM 761 C C . LYS A 1 98 ? 2.810 -6.497 3.776 1.00 90.25 98 LYS A C 1
ATOM 763 O O . LYS A 1 98 ? 2.264 -6.575 4.867 1.00 90.25 98 LYS A O 1
ATOM 768 N N . VAL A 1 99 ? 2.368 -5.699 2.808 1.00 91.06 99 VAL A N 1
ATOM 769 C CA . VAL A 1 99 ? 1.225 -4.785 2.962 1.00 91.06 99 VAL A CA 1
ATOM 770 C C . VAL A 1 99 ? -0.069 -5.541 3.251 1.00 91.06 99 VAL A C 1
ATOM 772 O O . VAL A 1 99 ? -0.800 -5.185 4.167 1.00 91.06 99 VAL A O 1
ATOM 775 N N . VAL A 1 100 ? -0.334 -6.632 2.528 1.00 90.50 100 VAL A N 1
ATOM 776 C CA . VAL A 1 100 ? -1.514 -7.476 2.763 1.00 90.50 100 VAL A CA 1
ATOM 777 C C . VAL A 1 100 ? -1.526 -8.061 4.177 1.00 90.50 100 VAL A C 1
ATOM 779 O O . VAL A 1 100 ? -2.600 -8.131 4.773 1.00 90.50 100 VAL A O 1
ATOM 782 N N . ARG A 1 101 ? -0.365 -8.467 4.709 1.00 91.50 101 ARG A N 1
ATOM 783 C CA . ARG A 1 101 ? -0.232 -8.938 6.097 1.00 91.50 101 ARG A CA 1
ATOM 784 C C . ARG A 1 101 ? -0.475 -7.813 7.098 1.00 91.50 101 ARG A C 1
ATOM 786 O O . ARG A 1 101 ? -1.343 -7.968 7.941 1.00 91.50 101 ARG A O 1
ATOM 793 N N . LEU A 1 102 ? 0.178 -6.664 6.921 1.00 91.81 102 LEU A N 1
ATOM 794 C CA . LEU A 1 102 ? -0.001 -5.495 7.791 1.00 91.81 102 LEU A CA 1
ATOM 795 C C . LEU A 1 102 ? -1.467 -5.057 7.878 1.00 91.81 102 LEU A C 1
ATOM 797 O O . LEU A 1 102 ? -1.980 -4.810 8.965 1.00 91.81 102 LEU A O 1
ATOM 801 N N . LEU A 1 103 ? -2.161 -5.013 6.738 1.00 90.75 103 LEU A N 1
ATOM 802 C CA . LEU A 1 103 ? -3.588 -4.705 6.694 1.00 90.75 103 LEU A CA 1
ATOM 803 C C . LEU A 1 103 ? -4.432 -5.782 7.379 1.00 90.75 103 LEU A C 1
ATOM 805 O O . LEU A 1 103 ? -5.392 -5.445 8.053 1.00 90.75 103 LEU A O 1
ATOM 809 N N . ALA A 1 104 ? -4.089 -7.063 7.234 1.00 89.38 104 ALA A N 1
ATOM 810 C CA . ALA A 1 104 ? -4.810 -8.139 7.912 1.00 89.38 104 ALA A CA 1
ATOM 811 C C . ALA A 1 104 ? -4.588 -8.147 9.436 1.00 89.38 104 ALA A C 1
ATOM 813 O O . ALA A 1 104 ? -5.452 -8.616 10.168 1.00 89.38 104 ALA A O 1
ATOM 814 N N . GLU A 1 105 ? -3.439 -7.658 9.903 1.00 90.88 105 GLU A N 1
ATOM 815 C CA . GLU A 1 105 ? -3.090 -7.604 11.325 1.00 90.88 105 GLU A CA 1
ATOM 816 C C . GLU A 1 105 ? -3.672 -6.372 12.033 1.00 90.88 105 GLU A C 1
ATOM 818 O O . GLU A 1 105 ? -4.029 -6.464 13.206 1.00 90.88 105 GLU A O 1
ATOM 823 N N . LYS A 1 106 ? -3.758 -5.226 11.343 1.00 90.19 106 LYS A N 1
ATOM 824 C CA . LYS A 1 106 ? -4.065 -3.923 11.965 1.00 90.19 106 LYS A CA 1
ATOM 825 C C . LYS A 1 106 ? -5.339 -3.246 11.467 1.00 90.19 106 LYS A C 1
ATOM 827 O O . LYS A 1 106 ? -5.922 -2.443 12.194 1.00 90.19 106 LYS A O 1
ATOM 832 N N . ALA A 1 107 ? -5.744 -3.505 10.227 1.00 90.50 107 ALA A N 1
ATOM 833 C CA . ALA A 1 107 ? -6.930 -2.894 9.640 1.00 90.50 107 ALA A CA 1
ATOM 834 C C . ALA A 1 107 ? -8.142 -3.817 9.785 1.00 90.50 107 ALA A C 1
ATOM 836 O O . ALA A 1 107 ? -8.016 -5.040 9.895 1.00 90.50 107 ALA A O 1
ATOM 837 N N . THR A 1 108 ? -9.339 -3.239 9.760 1.00 89.31 108 THR A N 1
ATOM 838 C CA . THR A 1 108 ? -10.557 -4.043 9.654 1.00 89.31 108 THR A CA 1
ATOM 839 C C . THR A 1 108 ? -10.614 -4.764 8.299 1.00 89.31 108 THR A C 1
ATOM 841 O O . THR A 1 108 ? -9.993 -4.323 7.325 1.00 89.31 108 THR A O 1
ATOM 844 N N . PRO A 1 109 ? -11.369 -5.873 8.186 1.00 87.50 109 PRO A N 1
ATOM 845 C CA . PRO A 1 109 ? -11.518 -6.593 6.921 1.00 87.50 109 PRO A CA 1
ATOM 846 C C . PRO A 1 109 ? -12.014 -5.704 5.773 1.00 87.50 109 PRO A C 1
ATOM 848 O O . PRO A 1 109 ? -11.596 -5.891 4.631 1.00 87.50 109 PRO A O 1
ATOM 851 N N . GLU A 1 110 ? -12.869 -4.730 6.086 1.00 88.06 110 GLU A N 1
ATOM 852 C CA . GLU A 1 110 ? -13.452 -3.776 5.140 1.00 88.06 110 GLU A CA 1
ATOM 853 C C . GLU A 1 110 ? -12.399 -2.781 4.628 1.00 88.06 110 GLU A C 1
ATOM 855 O O . GLU A 1 110 ? -12.211 -2.652 3.419 1.00 88.06 110 GLU A O 1
ATOM 860 N N . GLU A 1 111 ? -11.627 -2.168 5.531 1.00 88.31 111 GLU A N 1
ATOM 861 C CA . GLU A 1 111 ? -10.508 -1.270 5.196 1.00 88.31 111 GLU A CA 1
ATOM 862 C C . GLU A 1 111 ? -9.422 -1.994 4.387 1.00 88.31 111 GLU A C 1
ATOM 864 O O . GLU A 1 111 ? -8.921 -1.501 3.372 1.00 88.31 111 GLU A O 1
ATOM 869 N N . ALA A 1 112 ? -9.073 -3.211 4.812 1.00 89.62 112 ALA A N 1
ATOM 870 C CA . ALA A 1 112 ? -8.103 -4.039 4.115 1.00 89.62 112 ALA A CA 1
ATOM 871 C C . ALA A 1 112 ? -8.585 -4.406 2.703 1.00 89.62 112 ALA A C 1
ATOM 873 O O . ALA A 1 112 ? -7.775 -4.444 1.774 1.00 89.62 112 ALA A O 1
ATOM 874 N N . ALA A 1 113 ? -9.879 -4.694 2.528 1.00 89.25 113 ALA A N 1
ATOM 875 C CA . ALA A 1 113 ? -10.468 -4.975 1.224 1.00 89.25 113 ALA A CA 1
ATOM 876 C C . ALA A 1 113 ? -10.483 -3.729 0.326 1.00 89.25 113 ALA A C 1
ATOM 878 O O . ALA A 1 113 ? -10.121 -3.835 -0.846 1.00 89.25 113 ALA A O 1
ATOM 879 N N . GLU A 1 114 ? -10.817 -2.556 0.871 1.00 88.81 114 GLU A N 1
ATOM 880 C CA . GLU A 1 114 ? -10.829 -1.281 0.144 1.00 88.81 114 GLU A CA 1
ATOM 881 C C . GLU A 1 114 ? -9.447 -0.954 -0.446 1.00 88.81 114 GLU A C 1
ATOM 883 O O . GLU A 1 114 ? -9.321 -0.724 -1.655 1.00 88.81 114 GLU A O 1
ATOM 888 N N . ILE A 1 115 ? -8.394 -1.038 0.375 1.00 88.00 115 ILE A N 1
ATOM 889 C CA . ILE A 1 115 ? -7.014 -0.760 -0.052 1.00 88.00 115 ILE A CA 1
ATOM 890 C C . ILE A 1 115 ? -6.532 -1.804 -1.065 1.00 88.00 115 ILE A C 1
ATOM 892 O O . ILE A 1 115 ? -5.940 -1.447 -2.083 1.00 88.00 115 ILE A O 1
ATOM 896 N N . LYS A 1 116 ? -6.807 -3.096 -0.840 1.00 88.75 116 LYS A N 1
ATOM 897 C CA . LYS A 1 116 ? -6.440 -4.161 -1.793 1.00 88.75 116 LYS A CA 1
ATOM 898 C C . LYS A 1 116 ? -7.124 -3.978 -3.143 1.00 88.75 116 LYS A C 1
ATOM 900 O O . LYS A 1 116 ? -6.472 -4.150 -4.170 1.00 88.75 116 LYS A O 1
ATOM 905 N N . ASN A 1 117 ? -8.408 -3.623 -3.146 1.00 87.94 117 ASN A N 1
ATOM 906 C CA . ASN A 1 117 ? -9.157 -3.402 -4.376 1.00 87.94 117 ASN A CA 1
ATOM 907 C C . ASN A 1 117 ? -8.609 -2.187 -5.135 1.00 87.94 117 ASN A C 1
ATOM 909 O O . ASN A 1 117 ? -8.371 -2.266 -6.333 1.00 87.94 117 ASN A O 1
ATOM 913 N N . TRP A 1 118 ? -8.304 -1.094 -4.430 1.00 87.06 118 TRP A N 1
ATOM 914 C CA . TRP A 1 118 ? -7.643 0.061 -5.036 1.00 87.06 118 TRP A CA 1
ATOM 915 C C . TRP A 1 118 ? -6.279 -0.285 -5.654 1.00 87.06 118 TRP A C 1
ATOM 917 O O . TRP A 1 118 ? -6.016 0.102 -6.790 1.00 87.06 118 TRP A O 1
ATOM 927 N N . LEU A 1 119 ? -5.434 -1.055 -4.958 1.00 86.31 119 LEU A N 1
ATOM 928 C CA . LEU A 1 119 ? -4.143 -1.512 -5.491 1.00 86.31 119 LEU A CA 1
ATOM 929 C C . LEU A 1 119 ? -4.304 -2.390 -6.735 1.00 86.31 119 LEU A C 1
ATOM 931 O O . LEU A 1 119 ? -3.516 -2.276 -7.672 1.00 86.31 119 LEU A O 1
ATOM 935 N N . TYR A 1 120 ? -5.315 -3.258 -6.743 1.00 85.00 120 TYR A N 1
ATOM 936 C CA . TYR A 1 120 ? -5.632 -4.102 -7.887 1.00 85.00 120 TYR A CA 1
ATOM 937 C C . TYR A 1 120 ? -6.099 -3.274 -9.087 1.00 85.00 120 TYR A C 1
ATOM 939 O O . TYR A 1 120 ? -5.547 -3.427 -10.172 1.00 85.00 120 TYR A O 1
ATOM 947 N N . GLU A 1 121 ? -7.050 -2.357 -8.895 1.00 83.38 121 GLU A N 1
ATOM 948 C CA . GLU A 1 121 ? -7.524 -1.462 -9.955 1.00 83.38 121 GLU A CA 1
ATOM 949 C C . GLU A 1 121 ? -6.393 -0.611 -10.528 1.00 83.38 121 GLU A C 1
ATOM 951 O O . GLU A 1 121 ? -6.301 -0.441 -11.740 1.00 83.38 121 GLU A O 1
ATOM 956 N N . LEU A 1 122 ? -5.513 -0.107 -9.663 1.00 81.25 122 LEU A N 1
ATOM 957 C CA . LEU A 1 122 ? -4.344 0.662 -10.063 1.00 81.25 122 LEU A CA 1
ATOM 958 C C . LEU A 1 122 ? -3.377 -0.197 -10.870 1.00 81.25 122 LEU A C 1
ATOM 960 O O . LEU A 1 122 ? -2.960 0.200 -11.951 1.00 81.25 122 LEU A O 1
ATOM 964 N N . GLY A 1 123 ? -3.093 -1.407 -10.404 1.00 76.25 123 GLY A N 1
ATOM 965 C CA . GLY A 1 123 ? -2.292 -2.367 -11.142 1.00 76.25 123 GLY A CA 1
ATOM 966 C C . GLY A 1 123 ? -2.860 -2.698 -12.531 1.00 76.25 123 GLY A C 1
ATOM 967 O O . GLY A 1 123 ? -2.130 -2.640 -13.516 1.00 76.25 123 GLY A O 1
ATOM 968 N N . VAL A 1 124 ? -4.157 -3.004 -12.619 1.00 76.56 124 VAL A N 1
ATOM 969 C CA . VAL A 1 124 ? -4.832 -3.377 -13.875 1.00 76.56 124 VAL A CA 1
ATOM 970 C C . VAL A 1 124 ? -4.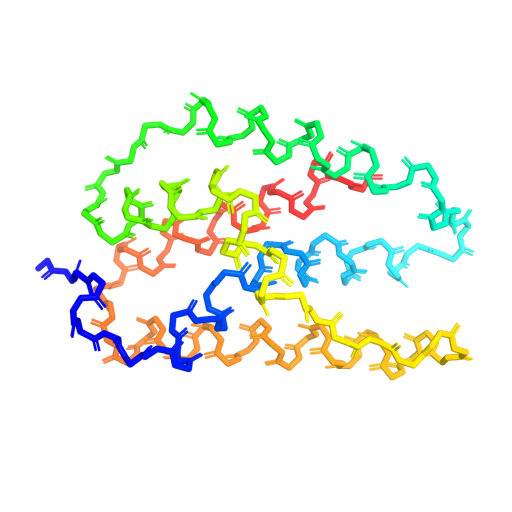953 -2.196 -14.835 1.00 76.56 124 VAL A C 1
ATOM 972 O O . VAL A 1 124 ? -4.691 -2.365 -16.016 1.00 76.56 124 VAL A O 1
ATOM 975 N N . LYS A 1 125 ? -5.310 -0.996 -14.358 1.00 72.25 125 LYS A N 1
ATOM 976 C CA . LYS A 1 125 ? -5.419 0.210 -15.205 1.00 72.25 125 LYS A CA 1
ATOM 977 C C . LYS A 1 125 ? -4.073 0.708 -15.733 1.00 72.25 125 LYS A C 1
ATOM 979 O O . LYS A 1 125 ? -4.067 1.567 -16.612 1.00 72.25 125 LYS A O 1
ATOM 984 N N . THR A 1 126 ? -2.960 0.249 -15.161 1.00 66.50 126 THR A N 1
ATOM 985 C CA . THR A 1 126 ? -1.625 0.636 -15.630 1.00 66.50 126 THR A CA 1
ATOM 986 C C . THR A 1 126 ? -0.969 -0.410 -16.541 1.00 66.50 126 THR A C 1
ATOM 988 O O . THR A 1 126 ? 0.119 -0.150 -17.054 1.00 66.50 126 THR A O 1
ATOM 991 N N . ALA A 1 127 ? -1.605 -1.569 -16.730 1.00 58.38 127 ALA A N 1
ATOM 992 C CA . ALA A 1 127 ? -1.240 -2.560 -17.743 1.00 58.38 127 ALA A CA 1
ATOM 993 C C . ALA A 1 127 ? -1.826 -2.171 -19.105 1.00 58.38 127 ALA A C 1
ATOM 995 O O . ALA A 1 127 ? -1.122 -2.372 -20.117 1.00 58.38 127 ALA A O 1
#

Radius of gyration: 13.93 Å; chains: 1; bounding box: 34×26×39 Å